Protein AF-A0A1B6LD24-F1 (afdb_monomer_lite)

Radius of gyration: 15.95 Å; chains: 1; bounding box: 40×36×41 Å

Structure (mmCIF, N/CA/C/O backbone):
data_AF-A0A1B6LD24-F1
#
_entry.id   AF-A0A1B6LD24-F1
#
loop_
_atom_site.group_PDB
_atom_site.id
_atom_site.type_symbol
_atom_site.label_atom_id
_atom_site.label_alt_id
_atom_site.label_comp_id
_atom_site.label_asym_id
_atom_site.label_entity_id
_atom_site.label_seq_id
_atom_site.pdbx_PDB_ins_code
_atom_site.Cartn_x
_atom_site.Cartn_y
_atom_site.Cartn_z
_atom_site.occupancy
_atom_site.B_iso_or_equiv
_atom_site.auth_seq_id
_atom_site.auth_comp_id
_atom_site.auth_asym_id
_atom_site.auth_atom_id
_atom_site.pdbx_PDB_model_num
ATOM 1 N N . PRO A 1 1 ? 22.990 4.482 -23.468 1.00 35.50 1 PRO A N 1
ATOM 2 C CA . PRO A 1 1 ? 21.917 5.342 -22.917 1.00 35.50 1 PRO A CA 1
ATOM 3 C C . PRO A 1 1 ? 21.844 5.160 -21.397 1.00 35.50 1 PRO A C 1
ATOM 5 O O . PRO A 1 1 ? 21.465 4.097 -20.942 1.00 35.50 1 PRO A O 1
ATOM 8 N N . SER A 1 2 ? 22.315 6.132 -20.625 1.00 39.16 2 SER A N 1
ATOM 9 C CA . SER A 1 2 ? 22.200 6.175 -19.163 1.00 39.16 2 SER A CA 1
ATOM 10 C C . SER A 1 2 ? 20.874 6.851 -18.819 1.00 39.16 2 SER A C 1
ATOM 12 O O . SER A 1 2 ? 20.666 8.003 -19.189 1.00 39.16 2 SER A O 1
ATOM 14 N N . TRP A 1 3 ? 19.940 6.123 -18.216 1.00 48.97 3 TRP A N 1
ATOM 15 C CA . TRP A 1 3 ? 18.567 6.600 -18.040 1.00 48.97 3 TRP A CA 1
ATOM 16 C C . TRP A 1 3 ? 18.404 7.320 -16.699 1.00 48.97 3 TRP A C 1
ATOM 18 O O . TRP A 1 3 ? 18.595 6.710 -15.649 1.00 48.97 3 TRP A O 1
ATOM 28 N N . GLU A 1 4 ? 18.010 8.592 -16.749 1.00 31.66 4 GLU A N 1
ATOM 29 C CA . GLU A 1 4 ? 17.452 9.315 -15.604 1.00 31.66 4 GLU A CA 1
ATOM 30 C C . GLU A 1 4 ? 15.945 9.014 -15.427 1.00 31.66 4 GLU A C 1
ATOM 32 O O . GLU A 1 4 ? 15.279 8.599 -16.384 1.00 31.66 4 GLU A O 1
ATOM 37 N N . PRO A 1 5 ? 15.386 9.168 -14.208 1.00 37.50 5 PRO A N 1
ATOM 38 C CA . PRO A 1 5 ? 14.053 8.695 -13.838 1.00 37.50 5 PRO A CA 1
ATOM 39 C C . PRO A 1 5 ? 12.963 9.616 -14.404 1.00 37.50 5 PRO A C 1
ATOM 41 O O . PRO A 1 5 ? 12.539 10.573 -13.773 1.00 37.50 5 PRO A O 1
ATOM 44 N N . GLY A 1 6 ? 12.507 9.310 -15.616 1.00 44.53 6 GLY A N 1
ATOM 45 C CA . GLY A 1 6 ? 11.423 10.014 -16.309 1.00 44.53 6 GLY A CA 1
ATOM 46 C C . GLY A 1 6 ? 10.108 9.237 -16.366 1.00 44.53 6 GLY A C 1
ATOM 47 O O . GLY A 1 6 ? 9.337 9.414 -17.303 1.00 44.53 6 GLY A O 1
ATOM 48 N N . GLN A 1 7 ? 9.857 8.340 -15.413 1.00 54.16 7 GLN A N 1
ATOM 49 C CA . GLN A 1 7 ? 8.533 7.756 -15.248 1.00 54.16 7 GLN A CA 1
ATOM 50 C C . GLN A 1 7 ? 8.209 7.690 -13.770 1.00 54.16 7 GLN A C 1
ATOM 52 O O . GLN A 1 7 ? 8.674 6.805 -13.052 1.00 54.16 7 GLN A O 1
ATOM 57 N N . ASP A 1 8 ? 7.482 8.704 -13.321 1.00 69.44 8 ASP A N 1
ATOM 58 C CA . ASP A 1 8 ? 7.110 8.825 -11.930 1.00 69.44 8 ASP A CA 1
ATOM 59 C C . ASP A 1 8 ? 6.036 7.775 -11.614 1.00 69.44 8 ASP A C 1
ATOM 61 O O . ASP A 1 8 ? 4.937 7.800 -12.167 1.00 69.44 8 ASP A O 1
ATOM 65 N N . LEU A 1 9 ? 6.400 6.791 -10.791 1.00 83.94 9 LEU A N 1
ATOM 66 C CA . LEU A 1 9 ? 5.468 5.836 -10.186 1.00 83.94 9 LEU A CA 1
ATOM 67 C C . LEU A 1 9 ? 4.872 6.417 -8.889 1.00 83.94 9 LEU A C 1
ATOM 69 O O . LEU A 1 9 ? 4.380 5.666 -8.044 1.00 83.94 9 LEU A O 1
ATOM 73 N N . SER A 1 10 ? 4.965 7.737 -8.692 1.00 86.25 10 SER A N 1
ATOM 74 C CA . SER A 1 10 ? 4.218 8.445 -7.663 1.00 86.25 10 SER A CA 1
ATOM 75 C C . SER A 1 10 ? 2.736 8.519 -8.011 1.00 86.25 10 SER A C 1
ATOM 77 O O . SER A 1 10 ? 2.316 8.512 -9.170 1.00 86.25 10 SER A O 1
ATOM 79 N N . ASP A 1 11 ? 1.924 8.621 -6.967 1.00 88.69 11 ASP A N 1
ATOM 80 C CA . ASP A 1 11 ? 0.494 8.813 -7.120 1.00 88.69 11 ASP A CA 1
ATOM 81 C C . ASP A 1 11 ? 0.186 10.285 -7.438 1.00 88.69 11 ASP A C 1
ATOM 83 O O . ASP A 1 11 ? 0.014 11.140 -6.557 1.00 88.69 11 ASP A O 1
ATOM 87 N N . VAL A 1 12 ? 0.141 10.595 -8.734 1.00 85.44 12 VAL A N 1
ATOM 88 C CA . VAL A 1 12 ? -0.215 11.929 -9.245 1.00 85.44 12 VAL A CA 1
ATOM 89 C C . VAL A 1 12 ? -1.676 12.287 -8.971 1.00 85.44 12 VAL A C 1
ATOM 91 O O . VAL A 1 12 ? -2.002 13.466 -8.869 1.00 85.44 12 VAL A O 1
ATOM 94 N N . SER A 1 13 ? -2.538 11.280 -8.811 1.00 87.44 13 SER A N 1
ATOM 95 C CA . SER A 1 13 ? -3.962 11.436 -8.499 1.00 87.44 13 SER A CA 1
ATOM 96 C C . SER A 1 13 ? -4.252 11.631 -7.014 1.00 87.44 13 SER A C 1
ATOM 98 O O . SER A 1 13 ? -5.395 11.919 -6.677 1.00 87.44 13 SER A O 1
ATOM 100 N N . TYR A 1 14 ? -3.252 11.472 -6.142 1.00 92.62 14 TYR A N 1
ATOM 101 C CA . TYR A 1 14 ? -3.471 11.547 -4.704 1.00 92.62 14 TYR A CA 1
ATOM 102 C C . TYR A 1 14 ? -3.947 12.934 -4.268 1.00 92.62 14 TYR A C 1
ATOM 104 O O . TYR A 1 14 ? -3.235 13.919 -4.496 1.00 92.62 14 TYR A O 1
ATOM 112 N N . ASP A 1 15 ? -5.110 12.987 -3.623 1.00 95.31 15 ASP A N 1
ATOM 113 C CA . ASP A 1 15 ? -5.820 14.222 -3.257 1.00 95.31 15 ASP A CA 1
ATOM 114 C C . ASP A 1 15 ? -5.608 14.670 -1.797 1.00 95.31 15 ASP A C 1
ATOM 116 O O . ASP A 1 15 ? -6.136 15.702 -1.384 1.00 95.31 15 ASP A O 1
ATOM 120 N N . GLY A 1 16 ? -4.810 13.922 -1.028 1.00 96.75 16 GLY A N 1
ATOM 121 C CA . GLY A 1 16 ? -4.468 14.230 0.361 1.00 96.75 16 GLY A CA 1
ATOM 122 C C . GLY A 1 16 ? -3.137 14.968 0.541 1.00 96.75 16 GLY A C 1
ATOM 123 O O . GLY A 1 16 ? -2.557 15.542 -0.384 1.00 96.75 16 GLY A O 1
ATOM 124 N N . GLU A 1 17 ? -2.612 14.916 1.765 1.00 97.06 17 GLU A N 1
ATOM 125 C CA . GLU A 1 17 ? -1.336 15.530 2.128 1.00 97.06 17 GLU A CA 1
ATOM 126 C C . GLU A 1 17 ? -0.150 14.694 1.628 1.00 97.06 17 GLU A C 1
ATOM 128 O O . GLU A 1 17 ? -0.102 13.474 1.808 1.00 97.06 17 GLU A O 1
ATOM 133 N N . LYS A 1 18 ? 0.844 15.375 1.045 1.00 93.12 18 LYS A N 1
ATOM 134 C CA . LYS A 1 18 ? 2.132 14.800 0.637 1.00 93.12 18 LYS A CA 1
ATOM 135 C C . LYS A 1 18 ? 3.241 15.451 1.457 1.00 93.12 18 LYS A C 1
ATOM 137 O O . LYS A 1 18 ? 3.597 16.599 1.201 1.00 93.12 18 LYS A O 1
ATOM 142 N N . SER A 1 19 ? 3.792 14.738 2.437 1.00 92.50 19 SER A N 1
ATOM 143 C CA . SER A 1 19 ? 4.816 15.292 3.332 1.00 92.50 19 SER A CA 1
ATOM 144 C C . SER A 1 19 ? 5.824 14.232 3.763 1.00 92.50 19 SER A C 1
ATOM 146 O O . SER A 1 19 ? 5.458 13.114 4.121 1.00 92.50 19 SER A O 1
ATOM 148 N N . GLY A 1 20 ? 7.118 14.563 3.689 1.00 86.50 20 GLY A N 1
ATOM 149 C CA . GLY A 1 20 ? 8.199 13.682 4.150 1.00 86.50 20 GLY A CA 1
ATOM 150 C C . GLY A 1 20 ? 8.250 12.307 3.469 1.00 86.50 20 GLY A C 1
ATOM 151 O O . GLY A 1 20 ? 8.663 11.338 4.096 1.00 86.50 20 GLY A O 1
ATOM 152 N N . GLY A 1 21 ? 7.794 12.199 2.215 1.00 85.44 21 GLY A N 1
ATOM 153 C CA . GLY A 1 21 ? 7.710 10.921 1.495 1.00 85.44 21 GLY A CA 1
ATOM 154 C C . GLY A 1 21 ? 6.518 10.042 1.892 1.00 85.44 21 GLY A C 1
ATOM 155 O O . GLY A 1 21 ? 6.465 8.883 1.489 1.00 85.44 21 GLY A O 1
ATOM 156 N N . VAL A 1 22 ? 5.561 10.578 2.657 1.00 91.06 22 VAL A N 1
ATOM 157 C CA . VAL A 1 22 ? 4.338 9.881 3.067 1.00 91.06 22 VAL A CA 1
ATOM 158 C C . VAL A 1 22 ? 3.110 10.587 2.491 1.00 91.06 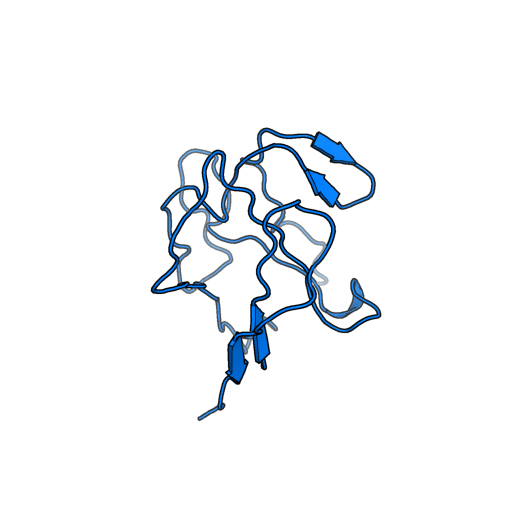22 VAL A C 1
ATOM 160 O O . VAL A 1 22 ? 3.041 11.817 2.461 1.00 91.06 22 VAL A O 1
ATOM 163 N N . LEU A 1 23 ? 2.145 9.786 2.037 1.00 94.69 23 LEU A N 1
ATOM 164 C CA . LEU A 1 23 ? 0.831 10.217 1.561 1.00 94.69 23 LEU A CA 1
ATOM 165 C C . LEU A 1 23 ? -0.205 9.922 2.653 1.00 94.69 23 LEU A C 1
ATOM 167 O O . LEU A 1 23 ? -0.252 8.788 3.138 1.00 94.69 23 LEU A O 1
ATOM 171 N N . ARG A 1 24 ? -0.978 10.925 3.094 1.00 96.50 24 ARG A N 1
ATOM 172 C CA . ARG A 1 24 ? -1.964 10.772 4.184 1.00 96.50 24 ARG A CA 1
ATOM 173 C C . ARG A 1 24 ? -3.250 11.554 3.936 1.00 96.50 24 ARG A C 1
ATOM 175 O O . ARG A 1 24 ? -3.232 12.610 3.311 1.00 96.50 24 ARG A O 1
ATOM 182 N N . GLY A 1 25 ? -4.352 11.058 4.499 1.00 96.25 25 GLY A N 1
ATOM 183 C CA . GLY A 1 25 ? -5.626 11.783 4.557 1.00 96.25 25 GLY A CA 1
ATOM 184 C C . GLY A 1 25 ? -6.342 11.961 3.216 1.00 96.25 25 GLY A C 1
ATOM 185 O O . GLY A 1 25 ? -7.227 12.803 3.123 1.00 96.25 25 GLY A O 1
ATOM 186 N N . GLY A 1 26 ? -5.963 11.197 2.192 1.00 97.00 26 GLY A N 1
ATOM 187 C CA . GLY A 1 26 ? -6.586 11.224 0.873 1.00 97.00 26 GLY A CA 1
ATOM 188 C C . GLY A 1 26 ? -6.627 9.857 0.199 1.00 97.00 26 GLY A C 1
ATOM 189 O O . GLY A 1 26 ? -6.150 8.849 0.736 1.00 97.00 26 GLY A O 1
ATOM 190 N N . LEU A 1 27 ? -7.196 9.849 -0.997 1.00 96.69 27 LEU A N 1
ATOM 191 C CA . LEU A 1 27 ? -7.363 8.712 -1.889 1.00 96.69 27 LEU A CA 1
ATOM 192 C C . LEU A 1 27 ? -6.535 8.923 -3.159 1.00 96.69 27 LEU A C 1
ATOM 194 O O . LEU A 1 27 ? -6.104 10.028 -3.472 1.00 96.69 27 LEU A O 1
ATOM 198 N N . GLY A 1 28 ? -6.310 7.845 -3.904 1.00 93.19 28 GLY A N 1
ATOM 199 C CA . GLY A 1 28 ? -5.529 7.894 -5.133 1.00 93.19 28 GLY A CA 1
ATOM 200 C C . GLY A 1 28 ? -5.547 6.573 -5.891 1.00 93.19 28 GLY A C 1
ATOM 201 O O . GLY A 1 28 ? -6.469 5.767 -5.743 1.00 93.19 28 GLY A O 1
ATOM 202 N N . ARG A 1 29 ? -4.507 6.333 -6.688 1.00 91.69 29 ARG A N 1
ATOM 203 C CA . ARG A 1 29 ? -4.401 5.232 -7.658 1.00 91.69 29 ARG A CA 1
ATOM 204 C C . ARG A 1 29 ? -4.599 3.846 -7.050 1.00 91.69 29 ARG A C 1
ATOM 206 O O . ARG A 1 29 ? -5.118 2.962 -7.715 1.00 91.69 29 ARG A O 1
ATOM 213 N N . LEU A 1 30 ? -4.227 3.643 -5.785 1.00 94.31 30 LEU A N 1
ATOM 214 C CA . LEU A 1 30 ? -4.396 2.346 -5.114 1.00 94.31 30 LEU A CA 1
ATOM 215 C C . LEU A 1 30 ? -5.866 1.947 -4.897 1.00 94.31 30 LEU A C 1
ATOM 217 O O . LEU A 1 30 ? -6.140 0.783 -4.612 1.00 94.31 30 LEU A O 1
ATOM 221 N N . VAL A 1 31 ? -6.797 2.899 -4.993 1.00 94.81 31 VAL A N 1
ATOM 222 C CA . VAL A 1 31 ? -8.220 2.711 -4.673 1.00 94.81 31 VAL A CA 1
ATOM 223 C C . VAL A 1 31 ? -9.158 3.345 -5.711 1.00 94.81 31 VAL A C 1
ATOM 225 O O . VAL A 1 31 ? -10.352 3.466 -5.457 1.00 94.81 31 VAL A O 1
ATOM 228 N N . ASP A 1 32 ? -8.653 3.734 -6.887 1.00 91.88 32 ASP A N 1
ATOM 229 C CA . ASP A 1 32 ? -9.436 4.439 -7.919 1.00 91.88 32 ASP A CA 1
ATOM 230 C C . ASP A 1 32 ? -10.232 3.516 -8.866 1.00 91.88 32 ASP A C 1
ATOM 232 O O . ASP A 1 32 ? -10.901 3.988 -9.787 1.00 91.88 32 ASP A O 1
ATOM 236 N N . GLY A 1 33 ? -10.158 2.199 -8.647 1.00 90.69 33 GLY A N 1
ATOM 237 C CA . GLY A 1 33 ? -10.857 1.184 -9.439 1.00 90.69 33 GLY A CA 1
ATOM 238 C C . GLY A 1 33 ? -10.225 0.872 -10.799 1.00 90.69 33 GLY A C 1
ATOM 239 O O . GLY A 1 33 ? -10.807 0.103 -11.565 1.00 90.69 33 GLY A O 1
ATOM 240 N N . THR A 1 34 ? -9.056 1.434 -11.115 1.00 88.31 34 THR A N 1
ATOM 241 C CA . THR A 1 34 ? -8.360 1.215 -12.390 1.00 88.31 34 THR A CA 1
ATOM 242 C C . THR A 1 34 ? -7.192 0.245 -12.224 1.00 88.31 34 THR A C 1
ATOM 244 O O . THR A 1 34 ? -6.417 0.335 -11.276 1.00 88.31 34 THR A O 1
ATOM 247 N N . TYR A 1 35 ? -7.023 -0.669 -13.182 1.00 88.06 35 TYR A N 1
ATOM 248 C CA . TYR A 1 35 ? -5.877 -1.578 -13.231 1.00 88.06 35 TYR A CA 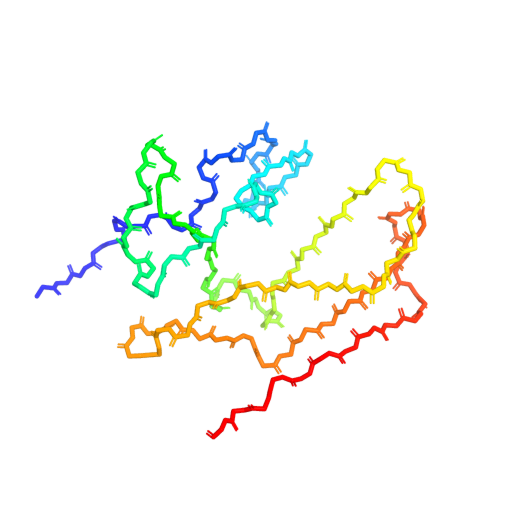1
ATOM 249 C C . TYR A 1 35 ? -4.801 -1.066 -14.191 1.00 88.06 35 TYR A C 1
ATOM 251 O O . TYR A 1 35 ? -5.104 -0.556 -15.271 1.00 88.06 35 TYR A O 1
ATOM 259 N N . GLY A 1 36 ? -3.534 -1.238 -13.816 1.00 87.31 36 GLY A N 1
ATOM 260 C CA . GLY A 1 36 ? -2.407 -0.999 -14.709 1.00 87.31 36 GLY A CA 1
ATOM 261 C C . GLY A 1 36 ? -2.198 -2.142 -15.706 1.00 87.31 36 GLY A C 1
ATOM 262 O O . GLY A 1 36 ? -2.478 -3.301 -15.410 1.00 87.31 36 GLY A O 1
ATOM 263 N N . GLY A 1 37 ? -1.685 -1.815 -16.895 1.00 88.12 37 GLY A N 1
ATOM 264 C CA . GLY A 1 37 ? -1.303 -2.812 -17.900 1.00 88.12 37 GLY A CA 1
ATOM 265 C C . GLY A 1 37 ? 0.037 -3.495 -17.599 1.00 88.12 37 GLY A C 1
ATOM 266 O O . GLY A 1 37 ? 0.809 -3.030 -16.754 1.00 88.12 37 GLY A O 1
ATOM 267 N N . ASP A 1 38 ? 0.337 -4.565 -18.343 1.00 86.12 38 ASP A N 1
ATOM 268 C CA . ASP A 1 38 ? 1.555 -5.380 -18.184 1.00 86.12 38 ASP A CA 1
ATOM 269 C C . ASP A 1 38 ? 2.833 -4.550 -18.290 1.00 86.12 38 ASP A C 1
ATOM 271 O O . ASP A 1 38 ? 3.735 -4.622 -17.450 1.00 86.12 38 ASP A O 1
ATOM 275 N N . ASN A 1 39 ? 2.898 -3.707 -19.319 1.00 85.69 39 ASN A N 1
ATOM 276 C CA . ASN A 1 39 ? 3.954 -2.727 -19.431 1.00 85.69 39 ASN A CA 1
ATOM 277 C C . ASN A 1 39 ? 3.631 -1.556 -18.502 1.00 85.69 39 ASN A C 1
ATOM 279 O O . ASN A 1 39 ? 2.940 -0.618 -18.895 1.00 85.69 39 ASN A O 1
ATOM 283 N N . PHE A 1 40 ? 4.190 -1.592 -17.289 1.00 83.62 40 PHE A N 1
ATOM 284 C CA . PHE A 1 40 ? 4.054 -0.525 -16.291 1.00 83.62 40 PHE A CA 1
ATOM 285 C C . PHE A 1 40 ? 4.522 0.850 -16.789 1.00 83.62 40 PHE A C 1
ATOM 287 O O . PHE A 1 40 ? 4.275 1.863 -16.140 1.00 83.62 40 PHE A O 1
ATOM 294 N N . LYS A 1 41 ? 5.196 0.888 -17.946 1.00 77.62 41 LYS A N 1
ATOM 295 C CA . LYS A 1 41 ? 5.635 2.109 -18.609 1.00 77.62 41 LYS A CA 1
ATOM 296 C C . LYS A 1 41 ? 4.603 2.741 -19.537 1.00 77.62 41 LYS A C 1
ATOM 298 O O . LYS A 1 41 ? 4.884 3.790 -20.114 1.00 77.62 41 LYS A O 1
ATOM 303 N N . LEU A 1 42 ? 3.457 2.112 -19.755 1.00 78.88 42 LEU A N 1
ATOM 304 C CA . LEU A 1 42 ? 2.413 2.704 -20.581 1.00 78.88 42 LEU A CA 1
ATOM 305 C C . LEU A 1 42 ? 1.575 3.664 -19.738 1.00 78.88 42 LEU A C 1
ATOM 307 O O . LEU A 1 42 ? 1.101 3.316 -18.656 1.00 78.88 42 LEU A O 1
ATOM 311 N N . ASP A 1 43 ? 1.417 4.881 -20.253 1.00 73.06 43 ASP A N 1
ATOM 312 C CA . ASP A 1 43 ? 0.395 5.807 -19.780 1.00 73.06 43 ASP A CA 1
ATOM 313 C C . ASP A 1 43 ? -0.979 5.182 -20.059 1.00 73.06 43 ASP A C 1
ATOM 315 O O . ASP A 1 43 ? -1.221 4.667 -21.154 1.00 73.06 43 ASP A O 1
ATOM 319 N N . ILE A 1 44 ? -1.859 5.194 -19.060 1.00 73.94 44 ILE A N 1
ATOM 320 C CA . ILE A 1 44 ? -3.225 4.674 -19.198 1.00 73.94 44 ILE A CA 1
ATOM 321 C C . ILE A 1 44 ? -4.193 5.720 -19.784 1.00 73.94 44 ILE A C 1
ATOM 323 O O . ILE A 1 44 ? -5.386 5.453 -19.923 1.00 73.94 44 ILE A O 1
ATOM 327 N N . GLY A 1 45 ? -3.690 6.897 -20.166 1.00 63.75 45 GLY A N 1
ATOM 328 C CA . GLY A 1 45 ? -4.448 7.987 -20.766 1.00 63.75 45 GLY A CA 1
ATOM 329 C C . GLY A 1 45 ? -5.084 8.927 -19.736 1.00 63.75 45 GLY A C 1
ATOM 330 O O . GLY A 1 45 ? -4.981 8.749 -18.523 1.00 63.75 45 GLY A O 1
ATOM 331 N N . TYR A 1 46 ? -5.762 9.968 -20.233 1.00 62.38 46 TYR A N 1
ATOM 332 C CA . TYR A 1 46 ? -6.524 10.949 -19.436 1.00 62.38 46 TYR A CA 1
ATOM 333 C C . TYR A 1 46 ? -5.713 11.807 -18.449 1.00 62.38 46 TYR A C 1
ATOM 335 O O . TYR A 1 46 ? -6.280 12.350 -17.502 1.00 62.38 46 TYR A O 1
ATOM 343 N N . GLY A 1 47 ? -4.396 11.938 -18.638 1.00 60.72 47 GLY A N 1
ATOM 344 C CA . GLY A 1 47 ? -3.540 12.711 -17.727 1.00 60.72 47 GLY A CA 1
ATOM 345 C C . GLY A 1 47 ? -3.377 12.068 -16.346 1.00 60.72 47 GLY A C 1
ATOM 346 O O . GLY A 1 47 ? -2.860 12.703 -15.431 1.00 60.72 47 GLY A O 1
ATOM 347 N N . LYS A 1 48 ? -3.802 10.806 -16.190 1.00 58.78 48 LYS A N 1
ATOM 348 C CA . LYS A 1 48 ? -3.680 10.035 -14.949 1.00 58.78 48 LYS A CA 1
ATOM 349 C C . LYS A 1 48 ? -2.308 9.358 -14.810 1.00 58.78 48 LYS A C 1
ATOM 351 O O . LYS A 1 48 ? -2.064 8.698 -13.805 1.00 58.78 48 LYS A O 1
ATOM 356 N N . GLY A 1 49 ? -1.393 9.519 -15.764 1.00 68.38 49 GLY A N 1
ATOM 357 C CA . GLY A 1 49 ? -0.075 8.882 -15.722 1.00 68.38 49 GLY A CA 1
ATOM 358 C C . GLY A 1 49 ? -0.156 7.366 -15.915 1.00 68.38 49 GLY A C 1
ATOM 359 O O . GLY A 1 49 ? -1.140 6.843 -16.428 1.00 68.38 49 GLY A O 1
ATOM 360 N N . ASN A 1 50 ? 0.880 6.629 -15.513 1.00 74.00 50 ASN A N 1
ATOM 361 C CA . ASN A 1 50 ? 0.866 5.167 -15.614 1.00 74.00 50 ASN A CA 1
ATOM 362 C C . ASN A 1 50 ? -0.094 4.548 -14.575 1.00 74.00 50 ASN A C 1
ATOM 364 O O . ASN A 1 50 ? -0.389 5.146 -13.546 1.00 74.00 50 ASN A O 1
ATOM 368 N N . GLY A 1 51 ? -0.620 3.353 -14.845 1.00 86.31 51 GLY A N 1
ATOM 369 C CA . GLY A 1 51 ? -1.607 2.679 -13.987 1.00 86.31 51 GLY A CA 1
ATOM 370 C C . GLY A 1 51 ? -1.060 2.090 -12.681 1.00 86.31 51 GLY A C 1
ATOM 371 O O . GLY A 1 51 ? -1.678 1.175 -12.146 1.00 86.31 51 GLY A O 1
ATOM 372 N N . TRP A 1 52 ? 0.097 2.546 -12.194 1.00 90.50 52 TRP A N 1
ATOM 373 C CA . TRP A 1 52 ? 0.833 1.909 -11.106 1.00 90.50 52 TRP A CA 1
ATOM 374 C C . TRP A 1 52 ? 1.327 2.924 -10.071 1.00 90.50 52 TRP A C 1
ATOM 376 O O . TRP A 1 52 ? 1.674 4.054 -10.394 1.00 90.50 52 TRP A O 1
ATOM 386 N N . VAL A 1 53 ? 1.412 2.479 -8.817 1.00 92.00 53 VAL A N 1
ATOM 387 C CA . VAL A 1 53 ? 2.206 3.138 -7.771 1.00 92.00 53 VAL A CA 1
ATOM 388 C C . VAL A 1 53 ? 3.368 2.217 -7.435 1.00 92.00 53 VAL A C 1
ATOM 390 O O . VAL A 1 53 ? 3.188 1.000 -7.338 1.00 92.00 53 VAL A O 1
ATOM 393 N N . GLY A 1 54 ? 4.566 2.777 -7.306 1.00 91.50 54 GLY A N 1
ATOM 394 C CA . GLY A 1 54 ? 5.792 1.995 -7.231 1.00 91.50 54 GLY A CA 1
ATOM 395 C C . GLY A 1 54 ? 6.751 2.472 -6.158 1.00 91.50 54 GLY A C 1
ATOM 396 O O . GLY A 1 54 ? 6.915 3.663 -5.910 1.00 91.50 54 GLY A O 1
ATOM 397 N N . TRP A 1 55 ? 7.448 1.504 -5.572 1.00 91.50 55 TRP A N 1
ATOM 398 C CA . TRP A 1 55 ? 8.458 1.720 -4.549 1.00 91.50 55 TRP A CA 1
ATOM 399 C C . TRP A 1 55 ? 9.742 0.995 -4.925 1.00 91.50 55 TRP A C 1
ATOM 401 O O . TRP A 1 55 ? 9.714 -0.113 -5.461 1.00 91.50 55 TRP A O 1
ATOM 411 N N . ARG A 1 56 ? 10.880 1.615 -4.614 1.00 88.88 56 ARG A N 1
ATOM 412 C CA . ARG A 1 56 ? 12.188 0.961 -4.689 1.00 88.88 56 ARG A CA 1
ATOM 413 C C . ARG A 1 56 ? 12.470 0.287 -3.359 1.00 88.88 56 ARG A C 1
ATOM 415 O O . ARG A 1 56 ? 12.329 0.924 -2.319 1.00 88.88 56 ARG A O 1
ATOM 422 N N . ARG A 1 57 ? 12.887 -0.980 -3.383 1.00 87.69 57 ARG A N 1
ATOM 423 C CA . ARG A 1 57 ? 13.207 -1.751 -2.169 1.00 87.69 57 ARG A CA 1
ATOM 424 C C . ARG A 1 57 ? 14.235 -1.023 -1.302 1.00 87.69 57 ARG A C 1
ATOM 426 O O . ARG A 1 57 ? 14.103 -0.992 -0.086 1.00 87.69 57 ARG A O 1
ATOM 433 N N . GLU A 1 58 ? 15.222 -0.403 -1.938 1.00 87.69 58 GLU A N 1
ATOM 434 C CA . GLU A 1 58 ? 16.345 0.286 -1.299 1.00 87.69 58 GLU A CA 1
ATOM 435 C C . GLU A 1 58 ? 15.900 1.520 -0.501 1.00 87.69 58 GLU A C 1
ATOM 437 O O . GLU A 1 58 ? 16.624 1.981 0.377 1.00 87.69 58 GLU A O 1
ATOM 442 N N . SER A 1 59 ? 14.700 2.043 -0.773 1.00 87.19 59 SER A N 1
ATOM 443 C CA . SER A 1 59 ? 14.107 3.152 -0.022 1.00 87.19 59 SER A CA 1
ATOM 444 C C . SER A 1 59 ? 13.503 2.721 1.322 1.00 87.19 59 SER A C 1
ATOM 446 O O . SER A 1 59 ? 13.120 3.590 2.101 1.00 87.19 59 SER A O 1
ATOM 448 N N . PHE A 1 60 ? 13.424 1.415 1.614 1.00 88.44 60 PHE A N 1
ATOM 449 C CA . PHE A 1 60 ? 12.773 0.867 2.809 1.00 88.44 60 PHE A CA 1
ATOM 450 C C . PHE A 1 60 ? 13.749 -0.003 3.616 1.00 88.44 60 PHE A C 1
ATOM 452 O O . PHE A 1 60 ? 13.891 -1.193 3.325 1.00 88.44 60 PHE A O 1
ATOM 459 N N . PRO A 1 61 ? 14.390 0.539 4.670 1.00 89.69 61 PRO A N 1
ATOM 460 C CA . PRO A 1 61 ? 15.343 -0.203 5.506 1.00 89.69 61 PRO A CA 1
ATOM 461 C C . PRO A 1 61 ? 14.778 -1.501 6.102 1.00 89.69 61 PRO A C 1
ATOM 463 O O . PRO A 1 61 ? 15.504 -2.466 6.326 1.00 89.69 61 PRO A O 1
ATOM 466 N N . GLN A 1 62 ? 13.468 -1.537 6.348 1.00 91.62 62 GLN A N 1
ATOM 467 C CA . GLN A 1 62 ? 12.751 -2.678 6.912 1.00 91.62 62 GLN A CA 1
ATOM 468 C C . GLN A 1 62 ? 12.377 -3.737 5.857 1.00 91.62 62 GLN A C 1
ATOM 470 O O . GLN A 1 62 ? 11.838 -4.784 6.211 1.00 91.62 62 GLN A O 1
ATOM 475 N N . ASN A 1 63 ? 12.692 -3.503 4.578 1.00 91.62 63 ASN A N 1
ATOM 476 C CA . ASN A 1 63 ? 12.407 -4.380 3.437 1.00 91.62 63 ASN A CA 1
ATOM 477 C C . ASN A 1 63 ? 10.914 -4.641 3.168 1.00 91.62 63 ASN A C 1
ATOM 479 O O . ASN A 1 63 ? 10.565 -5.647 2.547 1.00 91.62 63 ASN A O 1
ATOM 483 N N . TYR A 1 64 ? 10.028 -3.746 3.606 1.00 93.81 64 TYR A N 1
ATOM 484 C CA . TYR A 1 64 ? 8.607 -3.784 3.268 1.00 93.81 64 TYR A CA 1
ATOM 485 C C . TYR A 1 64 ? 8.039 -2.374 3.102 1.00 93.81 64 TYR A C 1
ATOM 487 O O . TYR A 1 64 ? 8.556 -1.414 3.669 1.00 93.81 64 TYR A O 1
ATOM 495 N N . VAL A 1 65 ? 6.952 -2.279 2.339 1.00 93.94 65 VAL A N 1
ATOM 496 C CA . VAL A 1 65 ? 6.106 -1.084 2.256 1.00 93.94 65 VAL A CA 1
ATOM 497 C C . VAL A 1 65 ? 4.942 -1.270 3.222 1.00 93.94 65 VAL A C 1
ATOM 499 O O . VAL A 1 65 ? 4.333 -2.341 3.257 1.00 93.94 65 VAL A O 1
ATOM 502 N N . GLU A 1 66 ? 4.642 -0.243 4.010 1.00 93.88 66 GLU A N 1
ATOM 503 C CA . GLU A 1 66 ? 3.473 -0.214 4.886 1.00 93.88 66 GLU A CA 1
ATOM 504 C C . GLU A 1 66 ? 2.377 0.641 4.251 1.00 93.88 66 GLU A C 1
ATOM 506 O O . GLU A 1 66 ? 2.622 1.779 3.855 1.00 93.88 66 GLU A O 1
ATOM 511 N N . LEU A 1 67 ? 1.174 0.076 4.144 1.00 95.69 67 LEU A N 1
ATOM 512 C CA . LEU A 1 67 ? -0.013 0.760 3.643 1.00 95.69 67 LEU A CA 1
ATOM 513 C C . LEU A 1 67 ? -1.101 0.684 4.711 1.00 95.69 67 LEU A C 1
ATOM 515 O O . LEU A 1 67 ? -1.398 -0.401 5.216 1.00 95.69 67 LEU A O 1
ATOM 519 N N . VAL A 1 68 ? -1.701 1.829 5.028 1.00 95.62 68 VAL A N 1
ATOM 520 C CA . VAL A 1 68 ? -2.813 1.934 5.976 1.00 95.62 68 VAL A CA 1
ATOM 521 C C . VAL A 1 68 ? -4.049 2.376 5.208 1.00 95.62 68 VAL A C 1
ATOM 523 O O . VAL A 1 68 ? -4.033 3.404 4.537 1.00 95.62 68 VAL A O 1
ATOM 526 N N . PHE A 1 69 ? -5.111 1.580 5.306 1.00 95.75 69 PHE A N 1
ATOM 527 C CA . PHE A 1 69 ? -6.416 1.890 4.735 1.00 95.75 69 PHE A CA 1
ATOM 528 C C . PHE A 1 69 ? -7.396 2.127 5.875 1.00 95.75 69 PHE A C 1
ATOM 530 O O . PHE A 1 69 ? -7.602 1.247 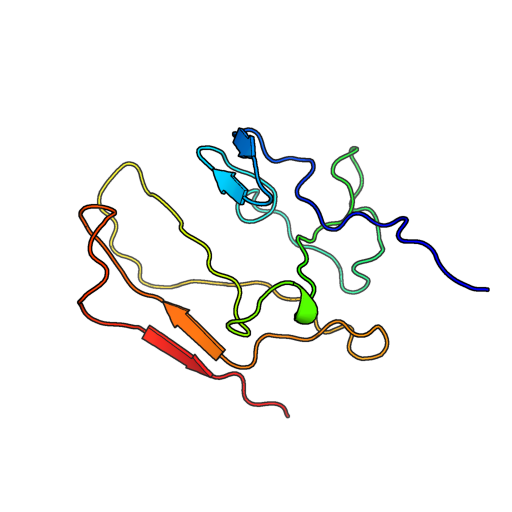6.715 1.00 95.75 69 PHE A O 1
ATOM 537 N N . GLU A 1 70 ? -7.990 3.313 5.898 1.00 95.56 70 GLU A N 1
ATOM 538 C CA . GLU A 1 70 ? -8.954 3.718 6.913 1.00 95.56 70 GLU A CA 1
ATOM 539 C C . GLU A 1 70 ? -10.361 3.688 6.321 1.00 95.56 70 GLU A C 1
ATOM 541 O O . GLU A 1 70 ? -10.601 4.133 5.199 1.00 95.56 70 GLU A O 1
ATOM 546 N N . PHE A 1 71 ? -11.300 3.140 7.083 1.00 95.25 71 PHE A N 1
ATOM 547 C CA . PHE A 1 71 ? -12.701 3.068 6.701 1.00 95.25 71 PHE A CA 1
ATOM 548 C C . PHE A 1 71 ? -13.496 3.925 7.678 1.00 95.25 71 PHE A C 1
ATOM 550 O O . PHE A 1 71 ? -13.326 3.796 8.886 1.00 95.25 71 PHE A O 1
ATOM 557 N N . GLU A 1 72 ? -14.396 4.760 7.158 1.00 94.06 72 GLU A N 1
ATOM 558 C CA . GLU A 1 72 ? -15.250 5.649 7.964 1.00 94.06 72 GLU A CA 1
ATOM 559 C C . GLU A 1 72 ? -16.043 4.892 9.041 1.00 94.06 72 GLU A C 1
ATOM 561 O O . GLU A 1 72 ? -16.307 5.389 10.129 1.00 94.06 72 GLU A O 1
ATOM 566 N N . ASN A 1 73 ? -16.431 3.663 8.723 1.00 94.94 73 ASN A N 1
ATOM 567 C CA . ASN A 1 73 ? -17.298 2.837 9.536 1.00 94.94 73 ASN A CA 1
ATOM 568 C C . ASN A 1 73 ? -16.675 1.451 9.687 1.00 94.94 73 ASN A C 1
ATOM 570 O O . ASN A 1 73 ? -15.962 0.986 8.797 1.00 94.94 73 ASN A O 1
ATOM 574 N N . LEU A 1 74 ? -17.021 0.745 10.764 1.00 93.56 74 LEU A N 1
ATOM 575 C CA . LEU A 1 74 ? -16.565 -0.626 10.980 1.00 93.56 74 LEU A CA 1
ATOM 576 C C . LEU A 1 74 ? -16.995 -1.535 9.809 1.00 93.56 74 LEU A C 1
ATOM 578 O O . LEU A 1 74 ? -18.123 -1.450 9.305 1.00 93.56 74 LEU A O 1
ATOM 582 N N . ARG A 1 75 ? -16.076 -2.389 9.342 1.00 93.31 75 ARG A N 1
ATOM 583 C CA . ARG A 1 75 ? -16.279 -3.300 8.205 1.00 93.31 75 ARG A CA 1
ATOM 584 C C . ARG A 1 75 ? -15.881 -4.720 8.568 1.00 93.31 75 ARG A C 1
ATOM 586 O O . ARG A 1 75 ? -14.889 -4.940 9.256 1.00 93.31 75 ARG A O 1
ATOM 593 N N . ASN A 1 76 ? -16.633 -5.678 8.036 1.00 92.31 76 ASN A N 1
ATOM 594 C CA . ASN A 1 76 ? -16.192 -7.062 7.960 1.00 92.31 76 ASN A CA 1
ATOM 595 C C . ASN A 1 76 ? -15.498 -7.278 6.609 1.00 92.31 76 ASN A C 1
ATOM 597 O O . ASN A 1 76 ? -16.133 -7.128 5.565 1.00 92.31 76 ASN A O 1
ATOM 601 N N . LEU A 1 77 ? -14.203 -7.594 6.631 1.00 91.56 77 LEU A N 1
ATOM 602 C CA . LEU A 1 77 ? -13.393 -7.792 5.430 1.00 91.56 77 LEU A CA 1
ATOM 603 C C . LEU A 1 77 ? -13.260 -9.290 5.145 1.00 91.56 77 LEU A C 1
ATOM 605 O O . LEU A 1 77 ? -12.601 -10.014 5.890 1.00 91.56 77 LEU A O 1
ATOM 609 N N . SER A 1 78 ? -13.892 -9.753 4.066 1.00 92.81 78 S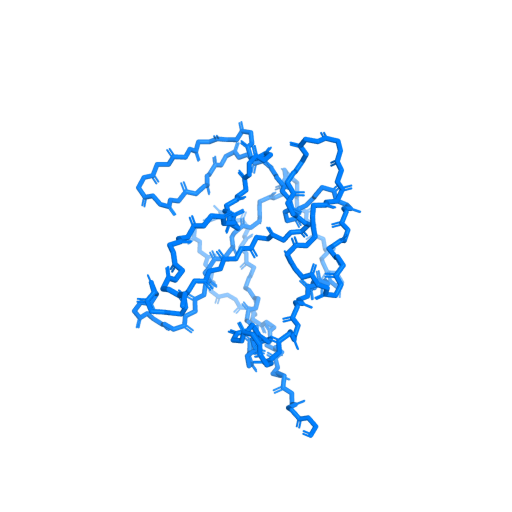ER A N 1
ATOM 610 C CA . SER A 1 78 ? -13.819 -11.150 3.620 1.00 92.81 78 SER A CA 1
ATOM 611 C C . SER A 1 78 ? -12.622 -11.414 2.708 1.00 92.81 78 SER A C 1
ATOM 613 O O . SER A 1 78 ? -12.024 -12.486 2.784 1.00 92.81 78 SER A O 1
ATOM 615 N N . THR A 1 79 ? -12.258 -10.447 1.862 1.00 93.38 79 THR A N 1
ATOM 616 C CA . THR A 1 79 ? -11.148 -10.556 0.912 1.00 93.38 79 THR A CA 1
ATOM 617 C C . THR A 1 79 ? -10.386 -9.240 0.781 1.00 93.38 79 THR A C 1
ATOM 619 O O . THR A 1 79 ? -10.928 -8.154 0.979 1.00 93.38 79 THR A O 1
ATOM 622 N N . VAL A 1 80 ? -9.102 -9.353 0.434 1.00 93.00 80 VAL A N 1
ATOM 623 C CA . VAL A 1 80 ? -8.250 -8.239 0.008 1.00 93.00 80 VAL A CA 1
ATOM 624 C C . VAL A 1 80 ? -7.590 -8.664 -1.295 1.00 93.00 80 VAL A C 1
ATOM 626 O O . VAL A 1 80 ? -6.945 -9.711 -1.348 1.00 93.00 80 VAL A O 1
ATOM 629 N N . HIS A 1 81 ? -7.754 -7.857 -2.338 1.00 94.06 81 HIS A N 1
ATOM 630 C CA . HIS A 1 81 ? -7.124 -8.077 -3.634 1.00 94.06 81 HIS A CA 1
ATOM 631 C C . HIS A 1 81 ? -6.052 -7.013 -3.842 1.00 94.06 81 HIS A C 1
ATOM 633 O O . HIS A 1 81 ? -6.356 -5.824 -3.848 1.00 94.06 81 HIS A O 1
ATOM 639 N N . VAL A 1 82 ? -4.801 -7.442 -4.004 1.00 93.94 82 VAL A N 1
ATOM 640 C CA . VAL A 1 82 ? -3.674 -6.553 -4.305 1.00 93.94 82 VAL A CA 1
ATOM 641 C C . VAL A 1 82 ? -3.190 -6.884 -5.707 1.00 93.94 82 VAL A C 1
ATOM 643 O O . VAL A 1 82 ? -2.683 -7.979 -5.941 1.00 93.94 82 VAL A O 1
ATOM 646 N N . TYR A 1 83 ? -3.374 -5.952 -6.638 1.00 93.88 83 TYR A N 1
ATOM 647 C CA . TYR A 1 83 ? -2.924 -6.112 -8.016 1.00 93.88 83 TYR A CA 1
ATOM 648 C C . TYR A 1 83 ? -1.472 -5.648 -8.132 1.00 93.88 83 TYR A C 1
ATOM 650 O O . TYR A 1 83 ? -1.147 -4.526 -7.746 1.00 93.88 83 TYR A O 1
ATOM 658 N N . THR A 1 84 ? -0.589 -6.511 -8.628 1.00 93.81 84 THR A N 1
ATOM 659 C CA . THR A 1 84 ? 0.854 -6.252 -8.699 1.00 93.81 84 THR A CA 1
ATOM 660 C C . THR A 1 84 ? 1.396 -6.519 -10.092 1.00 93.81 84 THR A C 1
ATOM 662 O O . THR A 1 84 ? 0.866 -7.333 -10.845 1.00 93.81 84 THR A O 1
ATOM 665 N N . ASN A 1 85 ? 2.465 -5.809 -10.443 1.00 92.25 85 ASN A N 1
ATOM 666 C CA . ASN A 1 85 ? 3.164 -6.000 -11.703 1.00 92.25 85 ASN A CA 1
ATOM 667 C C . ASN A 1 85 ? 4.347 -6.962 -11.502 1.00 92.25 85 ASN A C 1
ATOM 669 O O . ASN A 1 85 ? 5.040 -6.888 -10.486 1.00 92.25 85 ASN A O 1
ATOM 673 N N . ASN A 1 86 ? 4.598 -7.839 -12.477 1.00 91.62 86 ASN A N 1
ATOM 674 C CA . ASN A 1 86 ? 5.714 -8.790 -12.459 1.00 91.62 86 ASN A CA 1
ATOM 675 C C . ASN A 1 86 ? 6.605 -8.669 -13.705 1.00 91.62 86 ASN A C 1
ATOM 677 O O . ASN A 1 86 ? 7.001 -9.671 -14.306 1.00 91.62 86 ASN A O 1
ATOM 681 N N . PHE A 1 87 ? 6.908 -7.448 -14.151 1.00 89.81 87 PHE A N 1
ATOM 682 C CA . PHE A 1 87 ? 7.816 -7.228 -15.279 1.00 89.81 87 PHE A CA 1
ATOM 683 C C . PHE A 1 87 ? 9.284 -7.450 -14.857 1.00 89.81 87 PHE A C 1
ATOM 685 O O . PHE A 1 87 ? 10.109 -6.530 -14.849 1.00 89.81 87 PHE A O 1
ATOM 692 N N . TYR A 1 88 ? 9.617 -8.706 -14.540 1.00 86.25 88 TYR A N 1
ATOM 693 C CA . TYR A 1 88 ? 10.882 -9.128 -13.932 1.00 86.25 88 TYR A CA 1
ATOM 694 C C . TYR A 1 88 ? 12.113 -8.697 -14.738 1.00 86.25 88 TYR A C 1
ATOM 696 O O . TYR A 1 88 ? 13.074 -8.165 -14.184 1.00 86.25 88 TYR A O 1
ATOM 704 N N . SER A 1 89 ? 12.062 -8.816 -16.070 1.00 86.25 89 SER A N 1
ATOM 705 C CA . SER A 1 89 ? 13.151 -8.395 -16.971 1.00 86.25 89 SER A CA 1
ATOM 706 C C . SER A 1 89 ? 13.419 -6.882 -16.970 1.00 86.25 89 SER A C 1
ATOM 708 O O . SER A 1 89 ? 14.391 -6.416 -17.571 1.00 86.25 89 SER A O 1
ATOM 710 N N . LYS A 1 90 ? 12.568 -6.099 -16.298 1.00 85.94 90 LYS A N 1
ATOM 711 C CA . LYS A 1 90 ? 12.711 -4.657 -16.064 1.00 85.94 90 LYS A CA 1
ATOM 712 C C . LYS A 1 90 ? 12.860 -4.307 -14.581 1.00 85.94 90 LYS A C 1
ATOM 714 O O . LYS A 1 90 ? 12.748 -3.135 -14.235 1.00 85.94 90 LYS A O 1
ATOM 719 N N . GLY A 1 91 ? 13.147 -5.293 -13.729 1.00 86.44 91 GLY A N 1
ATOM 720 C CA . GLY A 1 91 ? 13.398 -5.095 -12.302 1.00 86.44 91 GLY A CA 1
ATOM 721 C C . GLY A 1 91 ? 12.139 -4.889 -11.457 1.00 86.44 91 GLY A C 1
ATOM 722 O O . GLY A 1 91 ? 12.262 -4.505 -10.298 1.00 86.44 91 GLY A O 1
ATOM 723 N N . VAL A 1 92 ? 10.946 -5.145 -12.005 1.00 90.12 92 VAL A N 1
ATOM 724 C CA . VAL A 1 92 ? 9.674 -5.073 -11.270 1.00 90.12 92 VAL A CA 1
ATOM 725 C C . VAL A 1 92 ? 9.258 -6.478 -10.859 1.00 90.12 92 VAL A C 1
ATOM 727 O O . VAL A 1 92 ? 9.233 -7.382 -11.690 1.00 90.12 92 VAL A O 1
ATOM 730 N N . GLN A 1 93 ? 8.972 -6.668 -9.574 1.00 90.69 93 GLN A N 1
ATOM 731 C CA . GLN A 1 93 ? 8.694 -7.979 -8.993 1.00 90.69 93 GLN A CA 1
ATOM 732 C C . GLN A 1 93 ? 7.520 -7.891 -8.025 1.00 90.69 93 GLN A C 1
ATOM 734 O O . GLN A 1 93 ? 7.319 -6.870 -7.363 1.00 90.69 93 GLN A O 1
ATOM 739 N N . VAL A 1 94 ? 6.796 -8.996 -7.897 1.00 91.69 94 VAL A N 1
ATOM 740 C CA . VAL A 1 94 ? 5.772 -9.159 -6.865 1.00 91.69 94 VAL A CA 1
ATOM 741 C C . VAL A 1 94 ? 6.404 -9.250 -5.472 1.00 91.69 94 VAL A C 1
ATOM 743 O O . VAL A 1 94 ? 7.558 -9.653 -5.309 1.00 91.69 94 VAL A O 1
ATOM 746 N N . PHE A 1 95 ? 5.644 -8.879 -4.441 1.00 92.69 95 PHE A N 1
ATOM 747 C CA . PHE A 1 95 ? 6.074 -9.086 -3.060 1.00 92.69 95 PHE A CA 1
ATOM 748 C C . PHE A 1 95 ? 6.172 -10.587 -2.749 1.00 92.69 95 PHE A C 1
ATOM 750 O O . PHE A 1 95 ? 5.348 -11.379 -3.193 1.00 92.69 95 PHE A O 1
ATOM 757 N N . SER A 1 96 ? 7.143 -10.984 -1.924 1.00 93.12 96 SER A N 1
ATOM 758 C CA . SER A 1 96 ? 7.250 -12.372 -1.448 1.00 93.12 96 SER A CA 1
ATOM 759 C C . SER A 1 96 ? 6.236 -12.699 -0.351 1.00 93.12 96 SER A C 1
ATOM 761 O O . SER A 1 96 ? 5.894 -13.859 -0.132 1.00 93.12 96 SER A O 1
ATOM 763 N N . LYS A 1 97 ? 5.752 -11.679 0.362 1.00 95.12 97 LYS A N 1
ATOM 764 C CA . LYS A 1 97 ? 4.824 -11.821 1.481 1.00 95.12 97 LYS A CA 1
ATOM 765 C C . LYS A 1 97 ? 3.982 -10.562 1.658 1.00 95.12 97 LYS A C 1
ATOM 767 O O . LYS A 1 97 ? 4.513 -9.457 1.610 1.00 95.12 97 LYS A O 1
ATOM 772 N N . ALA A 1 98 ? 2.702 -10.748 1.957 1.00 95.81 98 ALA A N 1
ATOM 773 C CA . ALA A 1 98 ? 1.817 -9.712 2.470 1.00 95.81 98 ALA A CA 1
ATOM 774 C C . ALA A 1 98 ? 1.325 -10.110 3.865 1.00 95.81 98 ALA A C 1
ATOM 776 O O . ALA A 1 98 ? 0.933 -11.256 4.098 1.00 95.81 98 ALA A O 1
ATOM 777 N N . ARG A 1 99 ? 1.350 -9.165 4.807 1.00 95.44 99 ARG A N 1
ATOM 778 C CA . ARG A 1 99 ? 0.786 -9.334 6.149 1.00 95.44 99 ARG A CA 1
ATOM 779 C C . ARG A 1 99 ? -0.259 -8.253 6.375 1.00 95.44 99 ARG A C 1
ATOM 781 O O . ARG A 1 99 ? 0.080 -7.077 6.378 1.00 95.44 99 ARG A O 1
ATOM 788 N N . VAL A 1 100 ? -1.500 -8.665 6.600 1.00 95.12 100 VAL A N 1
ATOM 789 C CA . VAL A 1 100 ? -2.624 -7.776 6.902 1.00 95.12 100 VAL A CA 1
ATOM 790 C C . VAL A 1 100 ? -2.918 -7.849 8.394 1.00 95.12 100 VAL A C 1
ATOM 792 O O . VAL A 1 100 ? -3.035 -8.939 8.962 1.00 95.12 100 VAL A O 1
ATOM 795 N N . GLN A 1 101 ? -3.021 -6.685 9.025 1.00 94.75 101 GLN A N 1
ATOM 796 C CA . GLN A 1 101 ? -3.404 -6.518 10.424 1.00 94.75 101 GLN A CA 1
ATOM 797 C C . GLN A 1 101 ? -4.609 -5.582 10.490 1.00 94.75 101 GLN A C 1
ATOM 799 O O . GLN A 1 101 ? -4.776 -4.720 9.633 1.00 94.75 101 GLN A O 1
ATOM 804 N N . PHE A 1 102 ? -5.439 -5.761 11.513 1.00 93.06 102 PHE A N 1
ATOM 805 C CA . PHE A 1 102 ? -6.664 -4.989 11.695 1.00 93.06 102 PHE A CA 1
ATOM 806 C C . PHE A 1 102 ? -6.589 -4.196 12.995 1.00 93.06 102 PHE A C 1
ATOM 808 O O . PHE A 1 102 ? -6.028 -4.670 13.988 1.00 93.06 102 PHE A O 1
ATOM 815 N N . SER A 1 103 ? -7.182 -3.009 12.979 1.00 93.56 103 SER A N 1
ATOM 816 C CA . SER A 1 103 ? -7.320 -2.129 14.132 1.00 93.56 103 SER A CA 1
ATOM 817 C C . SER A 1 103 ? -8.715 -1.507 14.127 1.00 93.56 103 SER A C 1
ATOM 819 O O . SER A 1 103 ? -9.261 -1.217 13.064 1.00 93.56 103 SER A O 1
ATOM 821 N N . VAL A 1 104 ? -9.292 -1.334 15.317 1.00 91.62 104 VAL A N 1
ATOM 822 C CA . VAL A 1 104 ? -10.578 -0.642 15.516 1.00 91.62 104 VAL A CA 1
ATOM 823 C C . VAL A 1 104 ? -10.361 0.823 15.915 1.00 91.62 104 VAL A C 1
ATOM 825 O O . VAL A 1 104 ? -11.238 1.648 15.695 1.00 91.62 104 VAL A O 1
ATOM 828 N N . ASP A 1 105 ? -9.197 1.158 16.482 1.00 90.56 105 ASP A N 1
ATOM 829 C CA . ASP A 1 105 ? -8.863 2.491 17.006 1.00 90.56 105 ASP A CA 1
ATOM 830 C C . ASP A 1 105 ? -7.853 3.263 16.132 1.00 90.56 105 ASP A C 1
ATOM 832 O O . ASP A 1 105 ? -7.509 4.401 16.452 1.00 90.56 105 ASP A O 1
ATOM 836 N N . GLY A 1 106 ? -7.343 2.638 15.063 1.00 88.12 106 GLY A N 1
ATOM 837 C CA . GLY A 1 106 ? -6.317 3.191 14.171 1.00 88.12 106 GLY A CA 1
ATOM 838 C C . GLY A 1 106 ? -4.926 3.316 14.806 1.00 88.12 106 GLY A C 1
ATOM 839 O O . GLY A 1 106 ? -4.007 3.837 14.179 1.00 88.12 106 GLY A O 1
ATOM 840 N N . ARG A 1 107 ? -4.745 2.856 16.049 1.00 88.31 107 ARG A N 1
ATOM 841 C CA . ARG A 1 107 ? -3.506 3.030 16.831 1.00 88.31 107 ARG A CA 1
ATOM 842 C C . ARG A 1 107 ? -2.890 1.699 17.216 1.00 88.31 107 ARG A C 1
ATOM 844 O O . ARG A 1 107 ? -1.675 1.529 17.154 1.00 88.31 107 ARG A O 1
ATOM 851 N N . THR A 1 108 ? -3.728 0.748 17.601 1.00 89.81 108 THR A N 1
ATOM 852 C CA . THR A 1 108 ? -3.309 -0.545 18.120 1.00 89.81 108 THR A CA 1
ATOM 853 C C . THR A 1 108 ? -3.567 -1.632 17.086 1.00 89.81 108 THR A C 1
ATOM 855 O O . THR A 1 108 ? -4.713 -1.953 16.772 1.00 89.81 108 THR A O 1
ATOM 858 N N . PHE A 1 109 ? -2.491 -2.245 16.593 1.00 88.06 109 PHE A N 1
ATOM 859 C CA . PHE A 1 109 ? -2.526 -3.371 15.655 1.00 88.06 109 PHE A CA 1
ATOM 860 C C . PHE A 1 109 ? -1.989 -4.629 16.353 1.00 88.06 109 PHE A C 1
ATOM 862 O O . PHE A 1 109 ? -0.834 -5.007 16.180 1.00 88.06 109 PHE A O 1
ATOM 869 N N . GLY A 1 110 ? -2.805 -5.254 17.207 1.00 66.06 110 GLY A N 1
ATOM 870 C CA . GLY A 1 110 ? -2.337 -6.292 18.148 1.00 66.06 110 GLY A CA 1
ATOM 871 C C . GLY A 1 110 ? -3.061 -7.639 18.093 1.00 66.06 110 GLY A C 1
ATOM 872 O O . GLY A 1 110 ? -2.792 -8.504 18.919 1.00 66.06 110 GLY A O 1
ATOM 873 N N . GLY A 1 111 ? -3.998 -7.821 17.161 1.00 78.06 111 GLY A N 1
ATOM 874 C CA . GLY A 1 111 ? -4.839 -9.017 17.087 1.00 78.06 111 GLY A CA 1
ATOM 875 C C . GLY A 1 111 ? -4.405 -10.037 16.032 1.00 78.06 111 GLY A C 1
ATOM 876 O O . GLY A 1 111 ? -3.226 -10.227 15.730 1.00 78.06 111 GLY A O 1
ATOM 877 N N . ARG A 1 112 ? -5.406 -10.695 15.438 1.00 83.12 112 ARG A N 1
ATOM 878 C CA . ARG A 1 112 ? -5.231 -11.623 14.316 1.00 83.12 112 ARG A CA 1
ATOM 879 C C . ARG A 1 112 ? -4.547 -10.913 13.146 1.00 83.12 112 ARG A C 1
ATOM 881 O O . ARG A 1 112 ? -4.999 -9.860 12.704 1.00 83.12 112 ARG A O 1
ATOM 888 N N . SER A 1 113 ? -3.505 -11.544 12.610 1.00 91.44 113 SER A N 1
ATOM 889 C CA . SER A 1 113 ? -2.938 -11.184 11.313 1.00 91.44 113 SER A CA 1
ATOM 890 C C . SER A 1 113 ? -3.278 -12.251 10.279 1.00 91.44 113 SER A C 1
ATOM 892 O O . SER A 1 113 ? -3.386 -13.436 10.602 1.00 91.44 113 SER A O 1
ATOM 894 N N . VAL A 1 114 ? -3.465 -11.826 9.036 1.00 93.81 114 VAL A N 1
ATOM 895 C CA . VAL A 1 114 ? -3.588 -12.718 7.882 1.00 93.81 114 VAL A CA 1
ATOM 896 C C . VAL A 1 114 ? -2.309 -12.573 7.074 1.00 93.81 114 VAL A C 1
ATOM 898 O O . VAL A 1 114 ? -1.912 -11.462 6.731 1.00 93.81 114 VAL A O 1
ATOM 901 N N . THR A 1 115 ? -1.631 -13.689 6.817 1.00 95.12 115 THR A N 1
ATOM 902 C CA . THR A 1 115 ? -0.391 -13.705 6.036 1.00 95.12 115 THR A CA 1
ATOM 903 C C . THR A 1 115 ? -0.618 -14.458 4.739 1.00 95.12 115 THR A C 1
ATOM 905 O O . THR A 1 115 ? -1.124 -15.577 4.750 1.00 95.12 115 THR A O 1
ATOM 908 N N . TYR A 1 116 ? -0.189 -13.851 3.643 1.00 94.44 116 TYR A N 1
ATOM 909 C CA . TYR A 1 116 ? -0.053 -14.485 2.344 1.00 94.44 116 TYR A CA 1
ATOM 910 C C . TYR A 1 116 ? 1.434 -14.536 1.989 1.00 94.44 116 TYR A C 1
ATOM 912 O O . TYR A 1 116 ? 2.129 -13.530 2.133 1.00 94.44 116 TYR A O 1
ATOM 920 N N . ASN A 1 117 ? 1.919 -15.688 1.531 1.00 94.38 117 ASN A N 1
ATOM 921 C CA . ASN A 1 1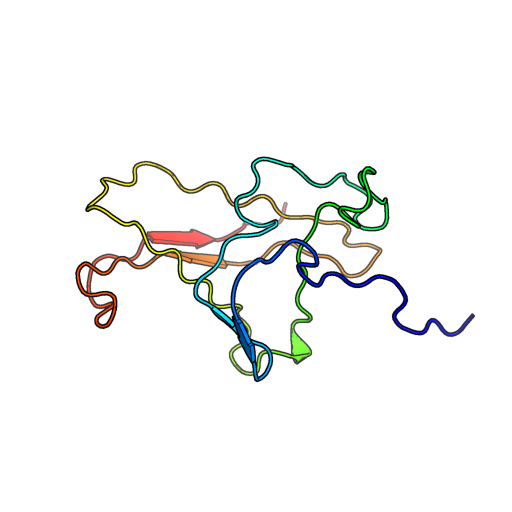17 ? 3.265 -15.831 0.980 1.00 94.38 117 ASN A CA 1
ATOM 922 C C . ASN A 1 117 ? 3.127 -16.143 -0.507 1.00 94.38 117 ASN A C 1
ATOM 924 O O . ASN A 1 117 ? 2.417 -17.081 -0.868 1.00 94.38 117 ASN A O 1
ATOM 928 N N . TYR A 1 118 ? 3.794 -15.357 -1.346 1.00 87.12 118 TYR A N 1
ATOM 929 C CA . TYR A 1 118 ? 3.889 -15.649 -2.766 1.00 87.12 118 TYR A CA 1
ATOM 930 C C . TYR A 1 118 ? 4.858 -16.814 -2.956 1.00 87.12 118 TYR A C 1
ATOM 932 O O . TYR A 1 118 ? 5.982 -16.776 -2.450 1.00 87.12 118 TYR A O 1
ATOM 940 N N . MET A 1 119 ? 4.415 -17.847 -3.664 1.00 77.56 119 MET A N 1
ATOM 941 C CA . MET A 1 119 ? 5.266 -18.951 -4.088 1.00 77.56 119 MET A CA 1
ATOM 942 C C . MET A 1 119 ? 5.640 -18.680 -5.546 1.00 77.56 119 MET A C 1
ATOM 944 O O . MET A 1 119 ? 4.737 -18.640 -6.378 1.00 7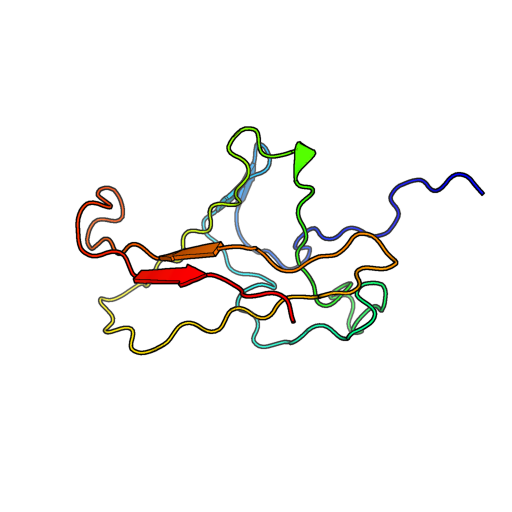7.56 119 MET A O 1
ATOM 948 N N . PRO A 1 120 ? 6.919 -18.406 -5.856 1.00 71.06 120 PRO A N 1
ATOM 949 C CA . PRO A 1 120 ? 7.370 -18.349 -7.238 1.00 71.06 120 PRO A CA 1
ATOM 950 C C . PRO A 1 120 ? 7.190 -19.726 -7.884 1.00 71.06 120 PRO A C 1
ATOM 952 O O . PRO A 1 120 ? 7.521 -20.727 -7.245 1.00 71.06 120 PRO A O 1
ATOM 955 N N . ASP A 1 121 ? 6.676 -19.751 -9.112 1.00 60.94 121 ASP A N 1
ATOM 956 C CA . ASP A 1 121 ? 6.673 -20.946 -9.966 1.00 60.94 121 ASP A CA 1
ATOM 957 C C . ASP A 1 121 ? 8.097 -21.332 -10.406 1.00 60.94 121 ASP A C 1
ATOM 959 O O . ASP A 1 121 ? 8.940 -20.414 -10.585 1.00 60.94 121 ASP A O 1
#

InterPro domains:
  IPR048525 Discoidin domain-containing receptor 1/2, DS-like domain [PF21114] (8-121)

Secondary structure (DSSP, 8-state):
------S--S-TT--SEEETTEEESS--GGGSSPPPPSSTTSB-STT--BS-----GGG-TTSS-------SS--------------GGGT----SEEEEE--SSSS---S-EEEEE----

Sequence (121 aa):
PSWEPGQDLSDVSYDGEKSGGVLRGGLGRLVDGTYGGDNFKLDIGYGKGNGWVGWRRESFPQNYVELVFEFENLRNLSTVHVYTNNFYSKGVQVFSKARVQFSVDGRTFGGRSVTYNYMPD

Foldseek 3Di:
DDDDDPAALAFPAWPADDPPNDRDDTDTLQPPPDAFDQPQCDQPDPPRGGSHRDDDLVVDPVSDDDDDDDDPDDDDDPDDDGDAHPPVVVPGHDDQKDKDFDDPVSPDRDDDIDMDGDDDD

Organism: NCBI:txid36148

pLDDT: mean 85.68, std 13.86, range [31.66, 97.06]